Protein AF-A0A7C7SFX4-F1 (afdb_monomer_lite)

Secondary structure (DSSP, 8-state):
---------HHHHHHHHGGG------GGGS-TT--GGGSTTPPP---------TT--HHHHSPBP-SSSSS-BPPGGG--

Foldseek 3Di:
DDFPQDADDPVVVCVVCPVVDPDDDDPSRGGPPDDCCPGPNNDDDPDDDDDDDPPDPVVQQDFDDDPPPDRTHHGPVRDD

Structure (mmCIF, N/CA/C/O backbone):
data_AF-A0A7C7SFX4-F1
#
_entry.id   AF-A0A7C7SFX4-F1
#
loop_
_atom_site.group_PDB
_atom_site.id
_atom_site.type_symbol
_atom_site.label_atom_id
_atom_site.label_alt_id
_atom_site.label_comp_id
_atom_site.label_asym_id
_atom_site.label_entity_id
_atom_site.label_seq_id
_atom_site.pdbx_PDB_ins_code
_atom_site.Cartn_x
_atom_site.Cartn_y
_atom_site.Cartn_z
_atom_site.occupancy
_atom_site.B_iso_or_equiv
_atom_site.auth_seq_id
_atom_site.auth_comp_id
_atom_site.auth_asym_id
_atom_site.auth_atom_id
_atom_site.pdbx_PDB_model_num
ATOM 1 N N . MET A 1 1 ? -29.810 -5.835 11.647 1.00 79.81 1 MET A N 1
ATOM 2 C CA . MET A 1 1 ? -28.436 -5.910 12.198 1.00 79.81 1 MET A CA 1
ATOM 3 C C . MET A 1 1 ? -27.906 -4.493 12.371 1.00 79.81 1 MET A C 1
ATOM 5 O O . MET A 1 1 ? -27.998 -3.733 11.419 1.00 79.81 1 MET A O 1
ATOM 9 N N . ILE A 1 2 ? -27.412 -4.119 13.557 1.00 91.62 2 ILE A N 1
ATOM 10 C CA . ILE A 1 2 ? -26.837 -2.786 13.828 1.00 91.62 2 ILE A CA 1
ATOM 11 C C . ILE A 1 2 ? -25.320 -2.935 13.965 1.00 91.62 2 ILE A C 1
ATOM 13 O O . ILE A 1 2 ? -24.859 -3.797 14.708 1.00 91.62 2 ILE A O 1
ATOM 17 N N . ILE A 1 3 ? -24.546 -2.100 13.265 1.00 89.75 3 ILE A N 1
ATOM 18 C CA . ILE A 1 3 ? -23.076 -2.143 13.273 1.00 89.75 3 ILE A CA 1
ATOM 19 C C . ILE A 1 3 ? -22.548 -0.781 13.700 1.00 89.75 3 ILE A C 1
ATOM 21 O O . ILE A 1 3 ? -22.691 0.207 12.987 1.00 89.75 3 ILE A O 1
ATOM 25 N N . THR A 1 4 ? -21.919 -0.733 14.871 1.00 92.25 4 THR A N 1
ATOM 26 C CA . THR A 1 4 ? -21.456 0.522 15.484 1.00 92.25 4 THR A CA 1
ATOM 27 C C . THR A 1 4 ? -20.056 0.939 15.037 1.00 92.25 4 THR A C 1
ATOM 29 O O . THR A 1 4 ? -19.656 2.069 15.297 1.00 92.25 4 THR A O 1
ATOM 32 N N . ARG A 1 5 ? -19.297 0.032 14.396 1.00 88.75 5 ARG A N 1
ATOM 33 C CA . ARG A 1 5 ? -17.894 0.224 13.970 1.00 88.75 5 ARG A CA 1
ATOM 34 C C . ARG A 1 5 ? -16.949 0.703 15.083 1.00 88.75 5 ARG A C 1
ATOM 36 O O . ARG A 1 5 ? -15.896 1.269 14.805 1.00 88.75 5 ARG A O 1
ATOM 43 N N . LYS A 1 6 ? -17.301 0.475 16.350 1.00 91.62 6 LYS A N 1
ATOM 44 C CA . LYS A 1 6 ? -16.406 0.768 17.473 1.00 91.62 6 LYS A CA 1
ATOM 45 C C . LYS A 1 6 ? -15.209 -0.182 17.425 1.00 91.62 6 LYS A C 1
ATOM 47 O O . LYS A 1 6 ? -15.387 -1.379 17.227 1.00 91.62 6 LYS A O 1
ATOM 52 N N . ALA A 1 7 ? -14.015 0.364 17.624 1.00 91.62 7 ALA A N 1
ATOM 53 C CA . ALA A 1 7 ? -12.769 -0.388 17.686 1.00 91.62 7 ALA A CA 1
ATOM 54 C C . ALA A 1 7 ? -11.933 0.082 18.877 1.00 91.62 7 ALA A C 1
ATOM 56 O O . ALA A 1 7 ? -11.995 1.248 19.277 1.00 91.62 7 ALA A O 1
ATOM 57 N N . LEU A 1 8 ? -11.147 -0.830 19.445 1.00 89.38 8 LEU A N 1
ATOM 58 C CA . LEU A 1 8 ? -10.254 -0.526 20.555 1.00 89.38 8 LEU A CA 1
ATOM 59 C C . LEU A 1 8 ? -9.065 0.329 20.073 1.00 89.38 8 LEU A C 1
ATOM 61 O O . LEU A 1 8 ? -8.335 -0.084 19.168 1.00 89.38 8 LEU A O 1
ATOM 65 N N . PRO A 1 9 ? -8.810 1.504 20.678 1.00 87.06 9 PRO A N 1
ATOM 66 C CA . PRO A 1 9 ? -7.676 2.337 20.300 1.00 87.06 9 PRO A CA 1
ATOM 67 C C . PRO A 1 9 ? -6.358 1.708 20.772 1.00 87.06 9 PRO A C 1
ATOM 69 O O . PRO A 1 9 ? -6.013 1.758 21.954 1.00 87.06 9 PRO A O 1
ATOM 72 N N . ARG A 1 10 ? -5.570 1.176 19.825 1.00 82.94 10 ARG A N 1
ATOM 73 C CA . ARG A 1 10 ? -4.270 0.523 20.082 1.00 82.94 10 ARG A CA 1
ATOM 74 C C . ARG A 1 10 ? -3.348 1.348 20.983 1.00 82.94 10 ARG A C 1
ATOM 76 O O . ARG A 1 10 ? -2.726 0.807 21.889 1.00 82.94 10 ARG A O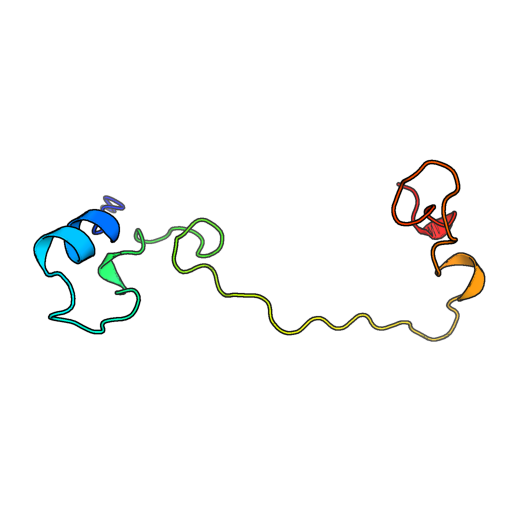 1
ATOM 83 N N . ARG A 1 11 ? -3.267 2.664 20.758 1.00 83.44 11 ARG A N 1
ATOM 84 C CA . ARG A 1 11 ? -2.406 3.566 21.541 1.00 83.44 11 ARG A CA 1
ATOM 85 C C . ARG A 1 11 ? -2.783 3.586 23.023 1.00 83.44 11 ARG A C 1
ATOM 87 O O . ARG A 1 11 ? -1.892 3.597 23.862 1.00 83.44 11 ARG A O 1
ATOM 94 N N . THR A 1 12 ? -4.075 3.597 23.337 1.00 84.50 12 THR A N 1
ATOM 95 C CA . THR A 1 12 ? -4.565 3.611 24.720 1.00 84.50 12 THR A CA 1
ATOM 96 C C . THR A 1 12 ? -4.244 2.294 25.411 1.00 84.50 12 THR A C 1
ATOM 98 O O . THR A 1 12 ? -3.741 2.302 26.528 1.00 84.50 12 THR A O 1
ATOM 101 N N . VAL A 1 13 ? -4.448 1.176 24.709 1.00 82.19 13 VAL A N 1
ATOM 102 C CA . VAL A 1 13 ? -4.132 -0.165 25.219 1.00 82.19 13 VAL A CA 1
ATOM 103 C C . VAL A 1 13 ? -2.634 -0.298 25.510 1.00 82.19 13 VAL A C 1
ATOM 105 O O . VAL A 1 13 ? -2.262 -0.675 26.615 1.00 82.19 13 VAL A O 1
ATOM 108 N N . LEU A 1 14 ? -1.771 0.093 24.565 1.00 81.38 14 LEU A N 1
ATOM 109 C CA . LEU A 1 14 ? -0.316 0.027 24.743 1.00 81.38 14 LEU A CA 1
ATOM 110 C C . LEU A 1 14 ? 0.197 0.965 25.847 1.00 81.38 14 LEU A C 1
ATOM 112 O O . LEU A 1 14 ? 1.146 0.621 26.542 1.00 81.38 14 LEU A O 1
ATOM 116 N N . ARG A 1 15 ? -0.423 2.138 26.038 1.00 81.38 15 ARG A N 1
ATOM 117 C CA . ARG A 1 15 ? -0.066 3.056 27.134 1.00 81.38 15 ARG A CA 1
ATOM 118 C C . ARG A 1 15 ? -0.517 2.550 28.504 1.00 81.38 15 ARG A C 1
ATOM 120 O O . ARG A 1 15 ? 0.188 2.782 29.475 1.00 81.38 15 ARG A O 1
ATOM 127 N N . GLY A 1 16 ? -1.680 1.901 28.583 1.00 80.38 16 GLY A N 1
ATOM 128 C CA . GLY A 1 16 ? -2.250 1.420 29.843 1.00 80.38 16 GLY A CA 1
ATOM 129 C C . GLY A 1 16 ? -1.658 0.094 30.324 1.00 80.38 16 GLY A C 1
ATOM 130 O O . GLY A 1 16 ? -1.457 -0.077 31.519 1.00 80.38 16 GLY A O 1
ATOM 131 N N . LEU A 1 17 ? -1.359 -0.830 29.405 1.00 75.75 17 LEU A N 1
ATOM 132 C CA . LEU A 1 17 ? -0.811 -2.153 29.739 1.00 75.75 17 LEU A CA 1
ATOM 133 C C . LEU A 1 17 ? 0.722 -2.206 29.641 1.00 75.75 17 LEU A C 1
ATOM 135 O O . LEU A 1 17 ? 1.340 -3.133 30.163 1.00 75.75 17 LEU A O 1
ATOM 139 N N . GLY A 1 18 ? 1.362 -1.222 29.005 1.00 71.81 18 GLY A N 1
ATOM 140 C CA . GLY A 1 18 ? 2.812 -1.213 28.815 1.00 71.81 18 GLY A CA 1
ATOM 141 C C . GLY A 1 18 ? 3.304 -2.446 28.046 1.00 71.81 18 GLY A C 1
ATOM 142 O O . GLY A 1 18 ? 2.631 -2.936 27.141 1.00 71.81 18 GLY A O 1
ATOM 143 N N . ALA A 1 19 ? 4.477 -2.965 28.416 1.00 67.62 19 ALA A N 1
ATOM 144 C CA . ALA A 1 19 ? 5.086 -4.152 27.804 1.00 67.62 19 ALA A CA 1
ATOM 145 C C . ALA A 1 19 ? 4.573 -5.493 28.376 1.00 67.62 19 ALA A C 1
ATOM 147 O O . ALA A 1 19 ? 5.132 -6.540 28.064 1.00 67.62 19 ALA A O 1
ATOM 148 N N . THR A 1 20 ? 3.532 -5.484 29.222 1.00 66.62 20 THR A N 1
ATOM 149 C CA . THR A 1 20 ? 3.030 -6.705 29.891 1.00 66.62 20 THR A CA 1
ATOM 150 C C . THR A 1 20 ? 2.405 -7.708 28.922 1.00 66.62 20 THR A C 1
ATOM 152 O O . THR A 1 20 ? 2.392 -8.906 29.190 1.00 66.62 20 THR A O 1
ATOM 155 N N . LEU A 1 21 ? 1.939 -7.235 27.766 1.00 61.06 21 LEU A N 1
ATOM 156 C CA . LEU A 1 21 ? 1.517 -8.070 26.653 1.00 61.06 21 LEU A CA 1
ATOM 157 C C . LEU A 1 21 ? 2.391 -7.729 25.449 1.00 61.06 21 LEU A C 1
ATOM 159 O O . LEU A 1 21 ? 2.284 -6.641 24.884 1.00 61.06 21 LEU A O 1
ATOM 163 N N . ALA A 1 22 ? 3.195 -8.686 24.994 1.00 61.94 22 ALA A N 1
ATOM 164 C CA . ALA A 1 22 ? 3.877 -8.629 23.699 1.00 61.94 22 ALA A CA 1
ATOM 165 C C . ALA A 1 22 ? 2.887 -8.782 22.521 1.00 61.94 22 ALA A C 1
ATOM 167 O O . ALA A 1 22 ? 3.207 -9.406 21.509 1.00 61.94 22 ALA A O 1
ATOM 168 N N . LEU A 1 23 ? 1.642 -8.310 22.663 1.00 61.47 23 LEU A N 1
ATOM 169 C CA . LEU A 1 23 ? 0.582 -8.703 21.750 1.00 61.47 23 LEU A CA 1
ATOM 170 C C . LEU A 1 23 ? 0.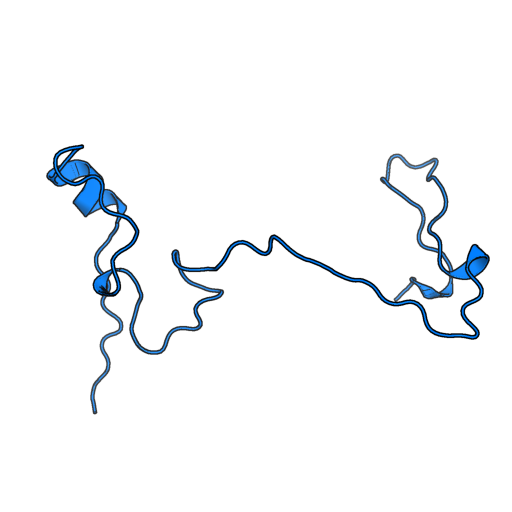663 -7.938 20.420 1.00 61.47 23 LEU A C 1
ATOM 172 O O . LEU A 1 23 ? 0.748 -6.703 20.413 1.00 61.47 23 LEU A O 1
ATOM 176 N N . PRO A 1 24 ? 0.560 -8.648 19.282 1.00 73.62 24 PRO A N 1
ATOM 177 C CA . PRO A 1 24 ? 0.267 -8.030 17.999 1.00 73.62 24 PRO A CA 1
ATOM 178 C C . PRO A 1 24 ? -1.125 -7.368 17.986 1.00 73.62 24 PRO A C 1
ATOM 180 O O . PRO A 1 24 ? -1.857 -7.329 18.975 1.00 73.62 24 PRO A O 1
ATOM 183 N N . LEU A 1 25 ? -1.472 -6.785 16.838 1.00 80.88 25 LEU A N 1
ATOM 184 C CA . LEU A 1 25 ? -2.769 -6.154 16.600 1.00 80.88 25 LEU A CA 1
ATOM 185 C C . LEU A 1 25 ? -3.920 -7.148 16.862 1.00 80.88 25 LEU A C 1
ATOM 187 O O . LEU A 1 25 ? -3.946 -8.209 16.249 1.00 80.88 25 LEU A O 1
ATOM 191 N N . LEU A 1 26 ? -4.856 -6.796 17.749 1.00 86.31 26 LEU A N 1
ATOM 192 C CA . LEU A 1 26 ? -6.055 -7.593 18.043 1.00 86.31 26 LEU A CA 1
ATOM 193 C C . LEU A 1 26 ? -7.157 -7.351 17.003 1.00 86.31 26 LEU A C 1
ATOM 195 O O . LEU A 1 26 ? -7.339 -6.213 16.569 1.00 86.31 26 LEU A O 1
ATOM 199 N N . ASP A 1 27 ? -7.982 -8.362 16.722 1.00 84.06 27 ASP A N 1
ATOM 200 C CA . ASP A 1 27 ? -9.138 -8.229 15.817 1.00 84.06 27 ASP A CA 1
ATOM 201 C C . ASP A 1 27 ? -10.124 -7.141 16.273 1.00 84.06 27 ASP A C 1
ATOM 203 O O . ASP A 1 27 ? -10.624 -6.365 15.463 1.00 84.06 27 ASP A O 1
ATOM 207 N N . GLY A 1 28 ? -10.327 -6.978 17.587 1.00 88.69 28 GLY A N 1
ATOM 208 C CA . GLY A 1 28 ? -11.166 -5.910 18.153 1.00 88.69 28 GLY A CA 1
ATOM 209 C C . GLY A 1 28 ? -10.625 -4.482 17.960 1.00 88.69 28 GLY A C 1
ATOM 210 O O . GLY A 1 28 ? -11.297 -3.513 18.314 1.00 88.69 28 GLY A O 1
ATOM 211 N N . MET A 1 29 ? -9.412 -4.322 17.419 1.00 90.75 29 MET A N 1
ATOM 212 C CA . MET A 1 29 ? -8.844 -3.024 17.028 1.00 90.75 29 MET A CA 1
ATOM 213 C C . MET A 1 29 ? -9.175 -2.652 15.574 1.00 90.75 29 MET A C 1
ATOM 215 O O . MET A 1 29 ? -8.832 -1.552 15.137 1.00 90.75 29 MET A O 1
ATOM 219 N N . VAL A 1 30 ? -9.849 -3.536 14.833 1.00 92.62 30 VAL A N 1
ATOM 220 C CA . VAL A 1 30 ? -10.310 -3.296 13.464 1.00 92.62 30 VAL A CA 1
ATOM 221 C C . VAL A 1 30 ? -11.822 -3.041 13.483 1.00 92.62 30 VAL A C 1
ATOM 223 O O . VAL A 1 30 ? -12.583 -3.888 13.950 1.00 92.62 30 VAL A O 1
ATOM 226 N N . PRO A 1 31 ? -12.301 -1.884 12.993 1.00 92.56 31 PRO A N 1
ATOM 227 C CA . PRO A 1 31 ? -13.732 -1.620 12.903 1.00 92.56 31 PRO A CA 1
ATOM 228 C C . PRO A 1 31 ? -14.456 -2.638 12.007 1.00 92.56 31 PRO A C 1
ATOM 230 O O . PRO A 1 31 ? -14.004 -2.941 10.902 1.00 92.56 31 PRO A O 1
ATOM 233 N N . ALA A 1 32 ? -15.609 -3.132 12.463 1.00 92.38 32 ALA A N 1
ATOM 234 C CA . ALA A 1 32 ? -16.399 -4.119 11.727 1.00 92.38 32 ALA A CA 1
ATOM 235 C C . ALA A 1 32 ? -16.861 -3.604 10.347 1.00 92.38 32 ALA A C 1
ATOM 237 O O . ALA A 1 32 ? -17.341 -2.475 10.225 1.00 92.38 32 ALA A O 1
ATOM 238 N N . LEU A 1 33 ? -16.768 -4.467 9.327 1.00 90.75 33 LEU A N 1
ATOM 239 C CA . LEU A 1 33 ? -17.105 -4.171 7.923 1.00 90.75 33 LEU A CA 1
ATOM 240 C C . LEU A 1 33 ? -16.394 -2.935 7.336 1.00 90.75 33 LEU A C 1
ATOM 242 O O . LEU A 1 33 ? -16.938 -2.260 6.461 1.00 90.75 33 LEU A O 1
ATOM 246 N N . THR A 1 34 ? -15.184 -2.630 7.802 1.00 91.38 34 THR A N 1
ATOM 247 C CA . THR A 1 34 ? -14.322 -1.615 7.185 1.00 91.38 34 THR A CA 1
ATOM 248 C C . THR A 1 34 ? -13.289 -2.290 6.290 1.00 91.38 34 THR A C 1
ATOM 250 O O . THR A 1 34 ? -12.727 -3.323 6.650 1.00 91.38 34 THR A O 1
ATOM 253 N N . ALA A 1 35 ? -13.026 -1.710 5.117 1.00 91.06 35 ALA A N 1
ATOM 254 C CA . ALA A 1 35 ? -11.995 -2.206 4.212 1.00 91.06 35 ALA A CA 1
ATOM 255 C C . ALA A 1 35 ? -10.627 -2.211 4.914 1.00 91.06 35 ALA A C 1
ATOM 257 O O . ALA A 1 35 ? -10.179 -1.168 5.385 1.00 91.06 35 ALA A O 1
ATOM 258 N N . LEU A 1 36 ? -9.948 -3.365 4.957 1.00 88.44 36 LEU A N 1
ATOM 259 C CA . LEU A 1 36 ? -8.676 -3.537 5.679 1.00 88.44 36 LEU A CA 1
ATOM 260 C C . LEU A 1 36 ? -7.598 -2.529 5.257 1.00 88.44 36 LEU A C 1
ATOM 262 O O . LEU A 1 36 ? -6.846 -2.057 6.108 1.00 88.44 36 LEU A O 1
ATOM 266 N N . GLU A 1 37 ? -7.575 -2.152 3.975 1.00 89.44 37 GLU A N 1
ATOM 267 C CA . GLU A 1 37 ? -6.701 -1.112 3.405 1.00 89.44 37 GLU A CA 1
ATOM 268 C C . GLU A 1 37 ? -6.814 0.247 4.122 1.00 89.44 37 GLU A C 1
ATOM 270 O O . GLU A 1 37 ? -5.861 1.021 4.137 1.00 89.44 37 GLU A O 1
ATOM 275 N N . GLN A 1 38 ? -7.949 0.534 4.763 1.00 90.50 38 GLN A N 1
ATOM 276 C CA . GLN A 1 38 ? -8.199 1.772 5.510 1.00 90.50 38 GLN A CA 1
ATOM 277 C C . GLN A 1 38 ? -7.960 1.625 7.022 1.00 90.50 38 GLN A C 1
ATOM 279 O O . GLN A 1 38 ? -8.328 2.504 7.799 1.00 90.50 38 GLN A O 1
ATOM 284 N N . THR A 1 39 ? -7.376 0.512 7.475 1.00 89.69 39 THR A N 1
ATOM 285 C CA . THR A 1 39 ? -7.227 0.200 8.904 1.00 89.69 39 THR A CA 1
ATOM 286 C C . THR A 1 39 ? -5.769 -0.000 9.299 1.00 89.69 39 THR A C 1
ATOM 288 O O . THR A 1 39 ? -4.890 -0.209 8.463 1.00 89.69 39 THR A O 1
ATOM 291 N N . ALA A 1 40 ? -5.505 -0.012 10.608 1.00 83.88 40 ALA A N 1
ATOM 292 C CA . ALA A 1 40 ? -4.185 -0.349 11.140 1.00 83.88 40 ALA A CA 1
ATOM 293 C C . ALA A 1 40 ? -3.765 -1.808 10.856 1.00 83.88 40 ALA A C 1
ATOM 295 O O . ALA A 1 40 ? -2.598 -2.144 11.047 1.00 83.88 40 ALA A O 1
ATOM 296 N N . ALA A 1 41 ? -4.697 -2.659 10.407 1.00 88.38 41 ALA A N 1
ATOM 297 C CA . ALA A 1 41 ? -4.446 -4.033 9.979 1.00 88.38 41 ALA A CA 1
ATOM 298 C C . ALA A 1 41 ? -4.043 -4.145 8.503 1.00 88.38 41 ALA A C 1
ATOM 300 O O . ALA A 1 41 ? -3.959 -5.259 7.987 1.00 88.38 41 ALA A O 1
ATOM 301 N N . ARG A 1 42 ? -3.811 -3.023 7.802 1.00 91.25 42 ARG A N 1
ATOM 302 C CA . ARG A 1 42 ? -3.414 -3.061 6.394 1.00 91.25 42 ARG A CA 1
ATOM 303 C C . ARG A 1 42 ? -2.162 -3.936 6.220 1.00 91.25 42 ARG A C 1
ATOM 305 O O . ARG A 1 42 ? -1.127 -3.632 6.824 1.00 91.25 42 ARG A O 1
ATOM 312 N N . PRO A 1 43 ? -2.218 -4.986 5.383 1.00 86.81 43 PRO A N 1
ATOM 313 C CA . PRO A 1 43 ? -1.072 -5.850 5.161 1.00 86.81 43 PRO A CA 1
ATOM 314 C C . PRO A 1 43 ? 0.061 -5.081 4.478 1.00 86.81 43 PRO A C 1
ATOM 316 O O . PRO A 1 43 ? -0.156 -4.236 3.608 1.00 86.81 43 PRO A O 1
ATOM 319 N N . VAL A 1 44 ? 1.298 -5.399 4.856 1.00 89.56 44 VAL A N 1
ATOM 320 C CA . VAL A 1 44 ? 2.477 -4.882 4.158 1.00 89.56 44 VAL A CA 1
ATOM 321 C C . VAL A 1 44 ? 2.631 -5.656 2.852 1.00 89.56 44 VAL A C 1
ATOM 323 O O . VAL A 1 44 ? 2.821 -6.872 2.872 1.00 89.56 44 VAL A O 1
ATOM 326 N N . ARG A 1 45 ? 2.581 -4.957 1.714 1.00 89.56 45 ARG A N 1
ATOM 327 C CA . ARG A 1 45 ? 2.884 -5.546 0.404 1.00 89.56 45 ARG A CA 1
ATOM 328 C C . ARG A 1 45 ? 4.390 -5.793 0.323 1.00 89.56 45 ARG A C 1
ATOM 330 O O . ARG A 1 45 ? 5.164 -4.850 0.213 1.00 89.56 45 ARG A O 1
ATOM 337 N N . ARG A 1 46 ? 4.798 -7.057 0.448 1.00 91.75 46 ARG A N 1
ATOM 338 C CA . ARG A 1 46 ? 6.214 -7.480 0.416 1.00 91.75 46 ARG A CA 1
ATOM 339 C C . ARG A 1 46 ? 6.626 -8.117 -0.907 1.00 91.75 46 ARG A C 1
ATOM 341 O O . ARG A 1 46 ? 7.812 -8.301 -1.143 1.00 91.75 46 ARG A O 1
ATOM 348 N N . PHE A 1 47 ? 5.652 -8.457 -1.742 1.00 92.75 47 PHE A N 1
ATOM 349 C CA . PHE A 1 47 ? 5.861 -9.111 -3.021 1.00 92.75 47 PHE A CA 1
ATOM 350 C C . PHE A 1 47 ? 5.147 -8.318 -4.106 1.00 92.75 47 PHE A C 1
ATOM 352 O O . PHE A 1 47 ? 3.967 -7.992 -3.972 1.00 92.75 47 PHE A O 1
ATOM 359 N N . GLY A 1 48 ? 5.884 -8.000 -5.160 1.00 91.88 48 GLY A N 1
ATOM 360 C CA . GLY A 1 48 ? 5.371 -7.378 -6.367 1.00 91.88 48 GLY A CA 1
ATOM 361 C C . GLY A 1 48 ? 6.035 -8.038 -7.562 1.00 91.88 48 GLY A C 1
ATOM 362 O O . GLY A 1 48 ? 7.241 -8.273 -7.541 1.00 91.88 48 GLY A O 1
ATOM 363 N N . VAL A 1 49 ? 5.241 -8.352 -8.581 1.00 92.75 49 VAL A N 1
ATOM 364 C CA . VAL A 1 49 ? 5.721 -8.912 -9.845 1.00 92.75 49 VAL A CA 1
ATOM 365 C C . VAL A 1 49 ? 5.153 -8.072 -10.966 1.00 92.75 49 VAL A C 1
ATOM 367 O O . VAL A 1 49 ? 3.958 -7.783 -10.988 1.00 92.75 49 VAL A O 1
ATOM 370 N N . VAL A 1 50 ? 6.023 -7.703 -11.894 1.00 87.88 50 VAL A N 1
ATOM 371 C CA . VAL A 1 50 ? 5.656 -7.065 -13.151 1.00 87.88 50 VAL A CA 1
ATOM 372 C C . VAL A 1 50 ? 6.049 -8.038 -14.249 1.00 87.88 50 VAL A C 1
ATOM 374 O O . VAL A 1 50 ? 7.209 -8.434 -14.338 1.00 87.88 50 VAL A O 1
ATOM 377 N N . TYR A 1 51 ? 5.072 -8.469 -15.040 1.00 88.69 51 TYR A N 1
ATOM 378 C CA . TYR A 1 51 ? 5.293 -9.357 -16.174 1.00 88.69 51 TYR A CA 1
ATOM 379 C C . TYR A 1 51 ? 5.221 -8.561 -17.474 1.00 88.69 51 TYR A C 1
ATOM 381 O O . TYR A 1 51 ? 4.287 -7.788 -17.683 1.00 88.69 51 TYR A O 1
ATOM 389 N N . LEU A 1 52 ? 6.208 -8.775 -18.341 1.00 87.88 52 LEU A N 1
ATOM 390 C CA . LEU A 1 52 ? 6.299 -8.181 -19.668 1.00 87.88 52 LEU A CA 1
ATOM 391 C C . LEU A 1 52 ? 6.072 -9.298 -20.700 1.00 87.88 52 LEU A C 1
ATOM 393 O O . LEU A 1 52 ? 6.909 -10.199 -20.791 1.00 87.88 52 LEU A O 1
ATOM 397 N N . PRO A 1 53 ? 4.942 -9.299 -21.431 1.00 84.81 53 PRO A N 1
ATOM 398 C CA . PRO A 1 53 ? 4.647 -10.333 -22.418 1.00 84.81 53 PRO A CA 1
ATOM 399 C C . PRO A 1 53 ? 5.491 -10.178 -23.690 1.00 8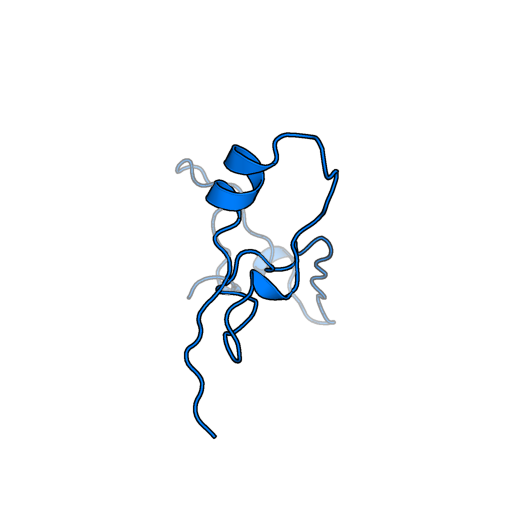4.81 53 PRO A C 1
ATOM 401 O O . PRO A 1 53 ? 6.192 -9.185 -23.895 1.00 84.81 53 PRO A O 1
ATOM 404 N N . ASN A 1 54 ? 5.380 -11.159 -24.588 1.00 89.81 54 ASN A N 1
ATOM 405 C CA . ASN A 1 54 ? 5.985 -11.077 -25.917 1.00 89.81 54 ASN A CA 1
ATOM 406 C C . ASN A 1 54 ? 5.442 -9.864 -26.691 1.00 89.81 54 ASN A C 1
ATOM 408 O O . ASN A 1 54 ? 4.240 -9.607 -26.685 1.00 89.81 54 ASN A O 1
ATOM 412 N N . GLY A 1 55 ? 6.332 -9.150 -27.385 1.00 84.62 55 GLY A N 1
ATOM 413 C CA . GLY A 1 55 ? 5.981 -7.976 -28.193 1.00 84.62 55 GLY A CA 1
ATOM 414 C C . GLY A 1 55 ? 6.153 -6.628 -27.487 1.00 84.62 55 GLY A C 1
ATOM 415 O O . GLY A 1 55 ? 5.902 -5.596 -28.104 1.00 84.62 55 GLY A O 1
ATOM 416 N N . VAL A 1 56 ? 6.615 -6.603 -26.231 1.00 87.56 56 VAL A N 1
ATOM 417 C CA . VAL A 1 56 ? 7.029 -5.348 -25.589 1.00 87.56 56 VAL A CA 1
ATOM 418 C C . VAL A 1 56 ? 8.309 -4.824 -26.240 1.00 87.56 56 VAL A C 1
ATOM 420 O O . VAL A 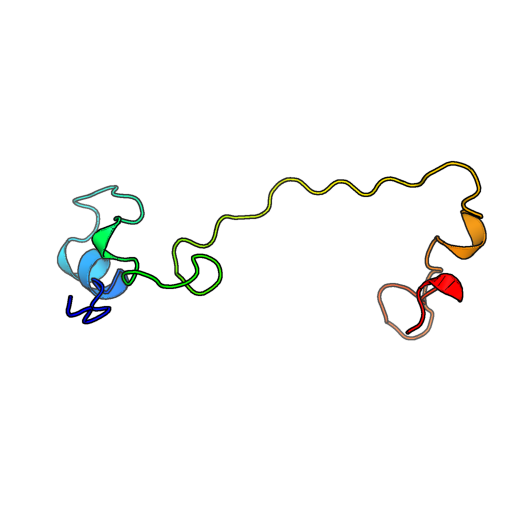1 56 ? 9.328 -5.513 -26.286 1.00 87.56 56 VAL A O 1
ATOM 423 N N . VAL A 1 57 ? 8.274 -3.567 -26.681 1.00 89.94 57 VAL A N 1
ATOM 424 C CA . VAL A 1 57 ? 9.471 -2.822 -27.083 1.00 89.94 57 VAL A CA 1
ATOM 425 C C . VAL A 1 57 ? 10.112 -2.255 -25.816 1.00 89.94 57 VAL A C 1
ATOM 427 O O . VAL A 1 57 ? 9.725 -1.185 -25.349 1.00 89.94 57 VAL A O 1
ATOM 430 N N . ILE A 1 58 ? 11.057 -2.996 -25.223 1.00 88.12 58 ILE A N 1
ATOM 431 C CA . ILE A 1 58 ? 11.657 -2.660 -23.915 1.00 88.12 58 ILE A CA 1
ATOM 432 C C . ILE A 1 58 ? 12.256 -1.249 -23.898 1.00 88.12 58 ILE A C 1
ATOM 434 O O . ILE A 1 58 ? 12.094 -0.545 -22.902 1.00 88.12 58 ILE A O 1
ATOM 438 N N . ASP A 1 59 ? 12.858 -0.800 -24.998 1.00 87.12 59 ASP A N 1
ATOM 439 C CA . ASP A 1 59 ? 13.434 0.547 -25.116 1.00 87.12 59 ASP A CA 1
ATOM 440 C C . ASP A 1 59 ? 12.385 1.658 -24.983 1.00 87.12 59 ASP A C 1
ATOM 442 O O . ASP A 1 59 ? 12.676 2.747 -24.498 1.00 87.12 59 ASP A O 1
ATOM 446 N N . GLN A 1 60 ? 11.143 1.386 -25.392 1.00 88.12 60 GLN A N 1
ATOM 447 C CA . GLN A 1 60 ? 10.027 2.318 -25.242 1.00 88.12 60 GLN A CA 1
ATOM 448 C C . GLN A 1 60 ? 9.276 2.120 -23.925 1.00 88.12 60 GLN A C 1
ATOM 450 O O . GLN A 1 60 ? 8.482 2.980 -23.565 1.00 88.12 60 GLN A O 1
ATOM 455 N N . TRP A 1 61 ? 9.503 1.021 -23.204 1.00 86.88 61 TRP A N 1
ATOM 456 C CA . TRP A 1 61 ?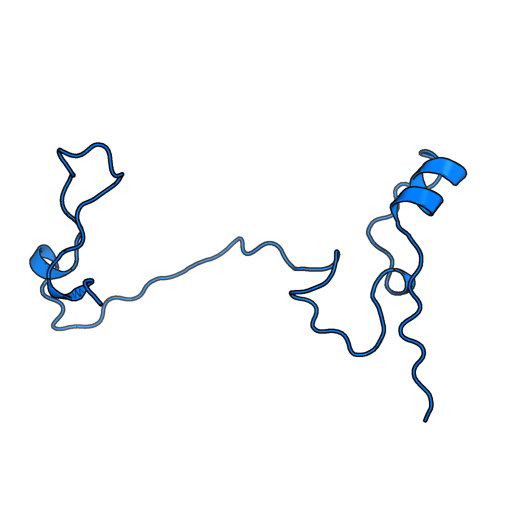 8.899 0.746 -21.896 1.00 86.88 61 TRP A CA 1
ATOM 457 C C . TRP A 1 61 ? 9.768 1.200 -20.726 1.00 86.88 61 TRP A C 1
ATOM 459 O O . TRP A 1 61 ? 9.244 1.607 -19.697 1.00 86.88 61 TRP A O 1
ATOM 469 N N . THR A 1 62 ? 11.088 1.142 -20.866 1.00 90.12 62 THR A N 1
ATOM 470 C CA . THR A 1 62 ? 12.013 1.443 -19.774 1.00 90.12 62 THR A CA 1
ATOM 471 C C . THR A 1 62 ? 12.150 2.961 -19.617 1.00 90.12 62 THR A C 1
ATOM 473 O O . THR A 1 62 ? 12.546 3.629 -20.574 1.00 90.12 62 THR A O 1
ATOM 476 N N . PRO A 1 63 ? 11.838 3.540 -18.441 1.00 91.56 63 PRO A N 1
ATOM 477 C CA . PRO A 1 63 ? 12.043 4.965 -18.200 1.00 91.56 63 PRO A CA 1
ATOM 478 C C . PRO A 1 63 ? 13.517 5.359 -18.348 1.00 91.56 63 PRO A C 1
ATOM 480 O O . PRO A 1 63 ? 14.406 4.644 -17.883 1.00 91.56 63 PRO A O 1
ATOM 483 N N . ALA A 1 64 ? 13.773 6.516 -18.955 1.00 88.44 64 ALA A N 1
ATOM 484 C CA . ALA A 1 64 ? 15.124 7.055 -19.081 1.00 88.44 64 ALA A CA 1
ATOM 485 C C . ALA A 1 64 ? 15.544 7.797 -17.796 1.00 88.44 64 ALA A C 1
ATOM 487 O O . ALA A 1 64 ? 14.676 8.261 -17.047 1.00 88.44 64 ALA A O 1
ATOM 488 N N . PRO A 1 65 ? 16.853 7.969 -17.538 1.00 88.44 65 PRO A N 1
ATOM 489 C CA . PRO A 1 65 ? 17.330 8.924 -16.541 1.00 88.44 65 PRO A CA 1
ATOM 490 C C . PRO A 1 65 ? 16.774 10.327 -16.823 1.00 88.44 65 PRO A C 1
ATOM 492 O O . PRO A 1 65 ? 16.549 10.689 -17.979 1.00 88.44 65 PRO A O 1
ATOM 495 N N . SER A 1 66 ? 16.513 11.098 -15.769 1.00 88.12 66 SER A N 1
ATOM 496 C CA . SER A 1 66 ? 16.003 12.465 -15.887 1.00 88.12 66 SER A CA 1
ATOM 497 C C . SER A 1 66 ? 17.071 13.477 -15.503 1.00 88.12 66 SER A C 1
ATOM 499 O O . SER A 1 66 ? 17.766 13.293 -14.503 1.00 88.12 66 SER A O 1
ATOM 501 N N . ASP A 1 67 ? 17.139 14.565 -16.264 1.00 86.19 67 ASP A N 1
ATOM 502 C CA . ASP A 1 67 ? 18.035 15.696 -16.011 1.00 86.19 67 ASP A CA 1
ATOM 503 C C . ASP A 1 67 ? 17.396 16.743 -15.073 1.00 86.19 67 ASP A C 1
ATOM 505 O O . ASP A 1 67 ? 18.086 17.590 -14.510 1.00 86.19 67 ASP A O 1
ATOM 509 N N . ASP A 1 68 ? 16.082 16.643 -14.834 1.00 86.56 68 ASP A N 1
ATOM 510 C CA . ASP A 1 68 ? 15.280 17.650 -14.119 1.00 86.56 68 ASP A CA 1
ATOM 511 C C . ASP A 1 68 ? 15.159 17.362 -12.606 1.00 86.56 68 ASP A C 1
ATOM 513 O O . ASP A 1 68 ? 14.289 17.894 -11.913 1.00 86.56 68 ASP A O 1
ATOM 517 N N . GLY A 1 69 ? 15.991 16.459 -12.077 1.00 81.81 69 GLY A N 1
ATOM 518 C CA .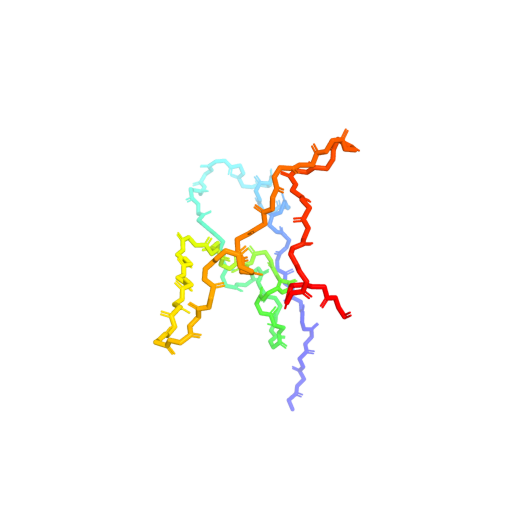 GLY A 1 69 ? 15.973 16.049 -10.667 1.00 81.81 69 GLY A CA 1
ATOM 519 C C . GLY A 1 69 ? 14.829 15.102 -10.277 1.00 81.81 69 GLY A C 1
ATOM 520 O O . GLY A 1 69 ? 14.697 14.748 -9.104 1.00 81.81 69 GLY A O 1
ATOM 521 N N . THR A 1 70 ? 14.009 14.656 -11.233 1.00 85.19 70 THR A N 1
ATOM 522 C CA . THR A 1 70 ? 13.068 13.546 -11.022 1.00 85.19 70 THR A CA 1
ATOM 523 C C . THR A 1 70 ? 13.804 12.200 -11.090 1.00 85.19 70 THR A C 1
ATOM 525 O O . THR A 1 70 ? 14.861 12.102 -11.707 1.00 85.19 70 THR A O 1
ATOM 528 N N . PRO A 1 71 ? 13.288 11.126 -10.464 1.00 85.75 71 PRO A N 1
ATOM 529 C CA . PRO A 1 71 ? 13.998 9.844 -10.444 1.00 85.75 71 PRO A CA 1
ATOM 530 C C . PRO A 1 71 ? 14.104 9.178 -11.826 1.00 85.75 71 PRO A C 1
ATOM 532 O O . PRO A 1 71 ? 14.991 8.358 -12.040 1.00 85.75 71 PRO A O 1
ATOM 535 N N . PHE A 1 72 ? 13.200 9.503 -12.752 1.00 90.00 72 PHE A N 1
ATOM 536 C CA . PHE A 1 72 ? 13.183 9.000 -14.123 1.00 90.00 72 PHE A CA 1
ATOM 537 C C . PHE A 1 72 ? 12.259 9.857 -14.996 1.00 90.00 72 PHE A C 1
ATOM 539 O O . PHE A 1 72 ? 11.304 10.469 -14.508 1.00 90.00 72 PHE A O 1
ATOM 546 N N . LYS A 1 73 ? 12.517 9.861 -16.302 1.00 90.56 73 LYS A N 1
ATOM 547 C CA . LYS A 1 73 ? 11.643 10.417 -17.332 1.00 90.56 73 LYS A CA 1
ATOM 548 C C . LYS A 1 73 ? 10.792 9.294 -17.914 1.00 90.56 73 LYS A C 1
ATOM 550 O O . LYS A 1 73 ? 11.322 8.313 -18.439 1.00 90.56 73 LYS A O 1
ATOM 555 N N . LEU A 1 74 ? 9.470 9.438 -17.812 1.00 90.81 74 LEU A N 1
ATOM 556 C CA . LEU A 1 74 ? 8.530 8.459 -18.356 1.00 90.81 74 LEU A CA 1
ATOM 557 C C . LEU A 1 74 ? 8.692 8.353 -19.873 1.00 90.81 74 LEU A C 1
ATOM 559 O O . LEU A 1 74 ? 8.666 9.360 -20.589 1.00 90.81 74 LEU A O 1
ATOM 563 N N . SER A 1 75 ? 8.845 7.120 -20.345 1.00 90.25 75 SER A N 1
ATOM 564 C CA . SER A 1 75 ? 8.846 6.811 -21.766 1.00 90.25 75 SER A CA 1
ATOM 565 C C . SER A 1 75 ? 7.453 7.057 -22.373 1.00 90.25 75 SER A C 1
ATOM 567 O O . SER A 1 75 ? 6.468 7.104 -21.631 1.00 90.25 75 SER A O 1
ATOM 569 N N . PRO A 1 76 ? 7.329 7.214 -23.705 1.00 88.00 76 PRO A N 1
ATOM 570 C CA . PRO A 1 76 ? 6.067 7.610 -24.337 1.00 88.00 76 PRO A CA 1
ATOM 571 C C . PRO A 1 76 ? 4.874 6.718 -23.976 1.00 88.00 76 PRO A C 1
ATOM 573 O O . PRO A 1 76 ? 3.775 7.219 -23.781 1.00 88.00 76 PRO A O 1
ATOM 576 N N . ILE A 1 77 ? 5.091 5.407 -23.829 1.00 87.62 77 ILE A N 1
ATOM 577 C CA . ILE A 1 77 ? 4.014 4.450 -23.524 1.00 87.62 77 ILE A CA 1
ATOM 578 C C . ILE A 1 77 ? 3.590 4.452 -22.049 1.00 87.62 77 ILE A C 1
ATOM 580 O O . ILE A 1 77 ? 2.602 3.814 -21.699 1.00 87.62 77 ILE A O 1
ATOM 584 N N . LEU A 1 78 ? 4.366 5.104 -21.178 1.00 88.12 78 LEU A N 1
ATOM 585 C CA . LEU A 1 78 ? 4.076 5.238 -19.751 1.00 88.12 78 LEU A CA 1
ATOM 586 C C . LEU A 1 78 ? 3.473 6.606 -19.400 1.00 88.12 78 LEU A C 1
ATOM 588 O O . LEU A 1 78 ? 3.161 6.847 -18.233 1.00 88.12 78 LEU A O 1
ATOM 592 N N . GLN A 1 79 ? 3.352 7.512 -20.371 1.00 86.69 79 GLN A N 1
ATOM 593 C CA . GLN A 1 79 ? 2.700 8.805 -20.180 1.00 86.69 79 GLN A CA 1
ATOM 594 C C . GLN A 1 79 ? 1.167 8.631 -20.141 1.00 86.69 79 GLN A C 1
ATOM 596 O O . GLN A 1 79 ? 0.657 7.708 -20.778 1.00 86.69 79 GLN A O 1
ATOM 601 N N . PRO A 1 80 ? 0.449 9.453 -19.349 1.00 82.12 80 PRO A N 1
ATOM 602 C CA . PRO A 1 80 ? -1.004 9.365 -19.195 1.00 82.12 80 PRO A CA 1
ATOM 603 C C . PRO A 1 80 ? -1.784 9.737 -20.461 1.00 82.12 80 PRO A C 1
ATOM 605 O O . PRO A 1 80 ? -1.286 10.574 -21.248 1.00 82.12 80 PRO A O 1
#

Sequence (80 aa):
MIITRKALPRRTVLRGLGATLALPLLDGMVPALTALEQTAARPVRRFGVVYLPNGVVIDQWTPAPSDDGTPFKLSPILQP

pLDDT: mean 85.92, std 7.14, range [61.06, 92.75]

Radius of gyration: 22.39 Å; chains: 1; bounding box: 46×29×58 Å